Protein AF-A0A2E3FH39-F1 (afdb_monomer_lite)

Radius of gyration: 25.14 Å; chains: 1; bounding box: 3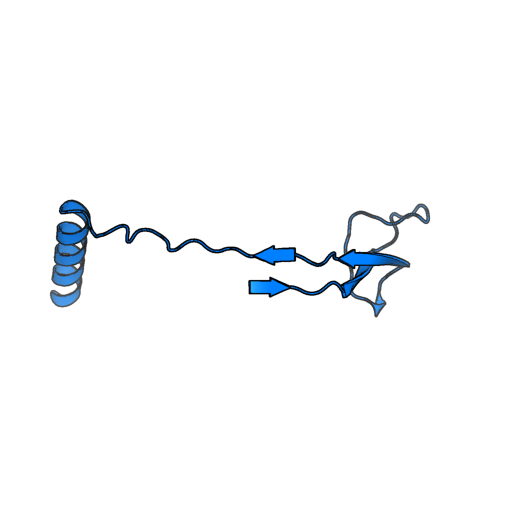5×47×55 Å

Secondary structure (DSSP, 8-state):
-EE--EEEEEEEEE-SSSSEEEEE--GGG-SEEEEEEE--EE---PPPP--PPPHHHHHHHHHHHHHHHT-

Foldseek 3Di:
DKDAKDKDKWFAADPVPLDGDPDGDDPVRGPDIDIDIDHIDDDDDPPDPPPDDDPVNVVVVVVVVVVVVVD

Structure (mmCIF, N/CA/C/O backbone):
data_AF-A0A2E3FH39-F1
#
_entry.id   AF-A0A2E3FH39-F1
#
loop_
_atom_site.group_PDB
_atom_site.id
_atom_site.type_symbol
_atom_site.label_atom_id
_atom_site.label_alt_id
_atom_site.label_comp_id
_atom_site.label_asym_id
_atom_site.label_entity_id
_atom_site.label_seq_id
_atom_site.pdbx_PDB_ins_code
_atom_site.Cartn_x
_atom_site.Cartn_y
_atom_site.Cartn_z
_atom_site.occupancy
_atom_site.B_iso_or_equiv
_atom_site.auth_seq_id
_atom_site.auth_comp_id
_atom_site.auth_asym_id
_atom_site.auth_atom_id
_atom_site.pdbx_PDB_model_num
ATOM 1 N N . ILE A 1 1 ? -12.497 -7.718 5.934 1.00 91.00 1 ILE A N 1
ATOM 2 C CA . ILE A 1 1 ? -12.594 -7.178 4.555 1.00 91.00 1 ILE A CA 1
ATOM 3 C C . ILE A 1 1 ? -12.005 -8.210 3.598 1.00 91.00 1 ILE A C 1
ATOM 5 O O . ILE A 1 1 ? -10.899 -8.675 3.851 1.00 91.00 1 ILE A O 1
ATOM 9 N N . ARG A 1 2 ? -12.746 -8.637 2.566 1.00 94.69 2 ARG A N 1
ATOM 10 C CA . ARG A 1 2 ? -12.253 -9.599 1.562 1.00 94.69 2 ARG A CA 1
ATOM 11 C C . ARG A 1 2 ? -11.682 -8.832 0.375 1.00 94.69 2 ARG A C 1
ATOM 13 O O . ARG A 1 2 ? -12.372 -7.974 -0.164 1.00 94.69 2 ARG A O 1
ATOM 20 N N . ILE A 1 3 ? -10.452 -9.145 -0.011 1.00 95.75 3 ILE A N 1
ATOM 21 C CA . ILE A 1 3 ? -9.777 -8.560 -1.167 1.00 95.75 3 ILE A CA 1
ATOM 22 C C . ILE A 1 3 ? -9.633 -9.662 -2.225 1.00 95.75 3 ILE A C 1
ATOM 24 O O . ILE A 1 3 ? -9.010 -10.685 -1.926 1.00 95.75 3 ILE A O 1
ATOM 28 N N . PRO A 1 4 ? -10.222 -9.505 -3.427 1.00 97.31 4 PRO A N 1
ATOM 29 C CA . PRO A 1 4 ? -10.109 -10.502 -4.485 1.00 97.31 4 PRO A CA 1
ATOM 30 C C . PRO A 1 4 ? -8.707 -10.509 -5.104 1.00 97.31 4 PRO A C 1
ATOM 32 O O . PRO A 1 4 ? -7.946 -9.541 -4.984 1.00 97.31 4 PRO A O 1
ATOM 35 N N . GLU A 1 5 ? -8.391 -11.607 -5.790 1.00 97.44 5 GLU A N 1
ATOM 36 C CA . GLU A 1 5 ? -7.196 -11.703 -6.624 1.00 97.44 5 GLU A CA 1
ATOM 37 C C . GLU A 1 5 ? -7.263 -10.683 -7.763 1.00 97.44 5 GLU A C 1
ATOM 39 O O . GLU A 1 5 ? -8.330 -10.418 -8.323 1.00 97.44 5 GLU A O 1
ATOM 44 N N . ARG A 1 6 ? -6.115 -10.099 -8.104 1.00 97.12 6 ARG A N 1
ATOM 45 C CA . ARG A 1 6 ? -5.987 -9.196 -9.249 1.00 97.12 6 ARG A CA 1
AT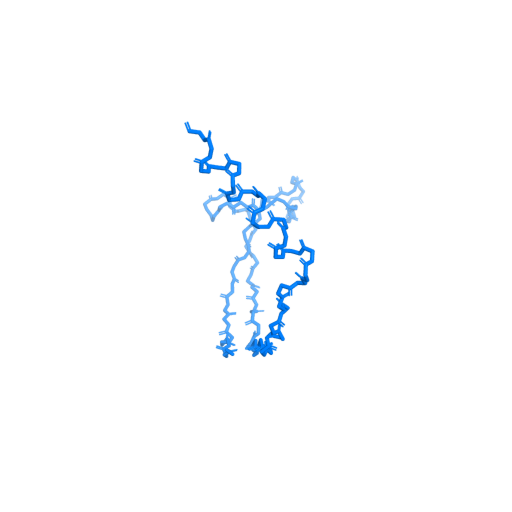OM 46 C C . ARG A 1 6 ? -4.598 -9.272 -9.863 1.00 97.12 6 ARG A C 1
ATOM 48 O O . ARG A 1 6 ? -3.635 -9.655 -9.204 1.00 97.12 6 ARG A O 1
ATOM 55 N N . GLN A 1 7 ? -4.489 -8.844 -11.113 1.00 97.19 7 GLN A N 1
ATOM 56 C CA . GLN A 1 7 ? -3.206 -8.669 -11.787 1.00 97.19 7 GLN A CA 1
ATOM 57 C C . GLN A 1 7 ? -2.723 -7.225 -11.623 1.00 97.19 7 GLN A C 1
ATOM 59 O O . GLN A 1 7 ? -3.517 -6.284 -11.664 1.00 97.19 7 GLN A O 1
ATOM 64 N N . GLY A 1 8 ? -1.421 -7.060 -11.427 1.00 95.44 8 GLY A N 1
ATOM 65 C CA . GLY A 1 8 ? -0.735 -5.776 -11.397 1.00 95.44 8 GLY A CA 1
ATOM 66 C C . GLY A 1 8 ? 0.405 -5.746 -12.406 1.00 95.44 8 GLY A C 1
ATOM 67 O O . GLY A 1 8 ? 0.937 -6.783 -12.802 1.00 95.44 8 GLY A O 1
ATOM 68 N N . GLU A 1 9 ? 0.800 -4.546 -12.809 1.00 97.25 9 GLU A N 1
ATOM 69 C CA . GLU A 1 9 ? 1.966 -4.329 -13.662 1.00 97.25 9 GLU A CA 1
ATOM 70 C C . GLU A 1 9 ? 2.984 -3.473 -12.912 1.00 97.25 9 GLU A C 1
ATOM 72 O O . GLU A 1 9 ? 2.639 -2.464 -12.298 1.00 97.25 9 GLU A O 1
ATOM 77 N N . ILE A 1 10 ? 4.247 -3.890 -12.956 1.00 95.94 10 ILE A N 1
ATOM 78 C CA . ILE A 1 10 ? 5.375 -3.169 -12.379 1.00 95.94 10 ILE A CA 1
ATOM 79 C C . ILE A 1 10 ? 6.208 -2.595 -13.518 1.00 95.94 10 ILE A C 1
ATOM 81 O O . ILE A 1 10 ? 6.774 -3.339 -14.319 1.00 95.94 10 ILE A O 1
ATOM 85 N N . TYR A 1 11 ? 6.315 -1.271 -13.543 1.00 97.62 11 TYR A N 1
ATOM 86 C CA . TYR A 1 11 ? 7.055 -0.512 -14.544 1.00 97.62 11 TYR A CA 1
ATOM 87 C C . TYR A 1 11 ? 8.424 -0.100 -13.999 1.00 97.62 11 TYR A C 1
ATOM 89 O O . TYR A 1 11 ? 8.510 0.596 -12.982 1.00 97.62 11 TYR A O 1
ATOM 97 N N . ARG A 1 12 ? 9.504 -0.527 -14.661 1.00 97.06 12 ARG A N 1
ATOM 98 C CA . ARG A 1 12 ? 10.884 -0.230 -14.248 1.00 97.06 12 ARG A CA 1
ATOM 99 C C . ARG A 1 12 ? 11.710 0.344 -15.393 1.00 97.06 12 ARG A C 1
ATOM 101 O O . ARG A 1 12 ? 11.531 -0.025 -16.555 1.00 97.06 12 ARG A O 1
ATOM 108 N N . ALA A 1 13 ? 12.614 1.253 -15.037 1.00 95.38 13 ALA A N 1
ATOM 109 C CA . ALA A 1 13 ? 13.649 1.731 -15.944 1.00 95.38 13 ALA A CA 1
ATOM 110 C C . ALA A 1 13 ? 14.722 0.652 -16.155 1.00 95.38 13 ALA A C 1
ATOM 112 O O . ALA A 1 13 ? 14.881 -0.252 -15.330 1.00 95.38 13 ALA A O 1
ATOM 113 N N . ASP A 1 14 ? 15.467 0.771 -17.247 1.00 93.62 14 ASP A N 1
ATOM 114 C CA . ASP A 1 14 ? 16.652 -0.047 -17.487 1.00 93.62 14 ASP A CA 1
ATOM 115 C C . ASP A 1 14 ? 17.797 0.354 -16.542 1.00 93.62 14 ASP A C 1
ATOM 117 O O . ASP A 1 14 ? 17.884 1.506 -16.110 1.00 93.62 14 ASP A O 1
ATOM 121 N N . ASN A 1 15 ? 18.671 -0.590 -16.198 1.00 91.69 15 ASN A N 1
ATOM 122 C CA . ASN A 1 15 ? 19.863 -0.336 -15.387 1.00 91.69 15 ASN A CA 1
ATOM 123 C C . ASN A 1 15 ? 21.111 0.041 -16.210 1.00 91.69 15 ASN A C 1
ATOM 125 O O . ASN A 1 15 ? 22.197 0.123 -15.641 1.00 91.69 15 ASN A O 1
ATOM 129 N N . GLY A 1 16 ? 20.971 0.251 -17.520 1.00 88.25 16 GLY A N 1
ATOM 130 C CA . GLY A 1 16 ? 22.065 0.512 -18.457 1.00 88.25 16 GLY A CA 1
ATOM 131 C C . GLY A 1 16 ? 22.705 -0.756 -19.030 1.00 88.25 16 GLY A C 1
ATOM 132 O O . GLY A 1 16 ? 23.525 -0.659 -19.937 1.00 88.25 16 GLY A O 1
ATOM 133 N N . ALA A 1 17 ? 22.329 -1.937 -18.531 1.00 89.56 17 ALA A N 1
ATOM 134 C CA . ALA A 1 17 ? 22.800 -3.241 -18.995 1.00 89.56 17 ALA A CA 1
ATOM 135 C C . ALA A 1 17 ? 21.677 -4.082 -19.633 1.00 89.56 17 ALA A C 1
ATOM 137 O O . ALA A 1 17 ? 21.826 -5.295 -19.783 1.00 89.56 17 ALA A O 1
ATOM 138 N N . GLY A 1 18 ? 20.538 -3.472 -19.980 1.00 86.81 18 GLY A N 1
ATOM 139 C CA . GLY A 1 18 ? 19.402 -4.187 -20.565 1.00 86.81 18 GLY A CA 1
ATOM 140 C C . GLY A 1 18 ? 18.567 -4.962 -19.540 1.00 86.81 18 GLY A C 1
ATOM 141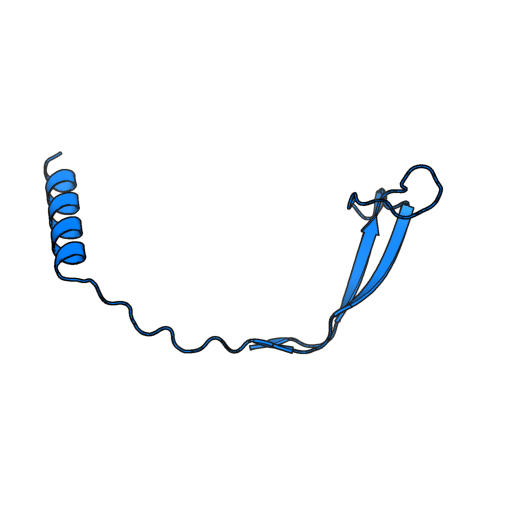 O O . GLY A 1 18 ? 17.733 -5.783 -19.920 1.00 86.81 18 GLY A O 1
ATOM 142 N N . GLN A 1 19 ? 18.802 -4.753 -18.241 1.00 91.62 19 GLN A N 1
ATOM 143 C CA . GLN A 1 19 ? 18.084 -5.421 -17.159 1.00 91.62 19 GLN A CA 1
ATOM 144 C C . GLN A 1 19 ? 17.236 -4.425 -16.359 1.00 91.62 19 GLN A C 1
ATOM 146 O O . GLN A 1 19 ? 17.578 -3.242 -16.261 1.00 91.62 19 GLN A O 1
ATOM 151 N N . PRO A 1 20 ? 16.139 -4.879 -15.725 1.00 91.06 20 PRO A N 1
ATOM 152 C CA . PRO A 1 20 ? 15.314 -4.005 -14.906 1.00 91.06 20 PRO A CA 1
ATOM 153 C C . PRO A 1 20 ? 16.110 -3.457 -13.716 1.00 91.06 20 PRO A C 1
ATOM 155 O O . PRO A 1 20 ? 16.562 -4.202 -12.844 1.00 91.06 20 PRO A O 1
ATOM 158 N N . GLY A 1 21 ? 16.238 -2.134 -13.654 1.00 90.19 21 GLY A N 1
ATOM 159 C CA . GLY A 1 21 ? 16.848 -1.431 -12.533 1.00 90.19 21 GLY A CA 1
ATOM 160 C C . GLY A 1 21 ? 15.950 -1.369 -11.296 1.00 90.19 21 GLY A C 1
ATOM 161 O O . GLY A 1 21 ? 14.815 -1.848 -11.274 1.00 90.19 21 GLY A O 1
ATOM 162 N N . ARG A 1 22 ? 16.457 -0.731 -10.234 1.00 93.38 22 ARG A N 1
ATOM 163 C CA . ARG A 1 22 ? 15.712 -0.524 -8.975 1.00 93.38 22 ARG A CA 1
ATOM 164 C C . ARG A 1 22 ? 14.673 0.601 -9.059 1.00 93.38 22 ARG A C 1
ATOM 166 O O . ARG A 1 22 ? 13.816 0.701 -8.188 1.00 93.38 22 ARG A O 1
ATOM 173 N N . ARG A 1 23 ? 14.762 1.468 -10.072 1.00 94.38 23 ARG A N 1
ATOM 174 C CA . ARG A 1 23 ? 13.920 2.662 -10.194 1.00 94.38 23 ARG A CA 1
ATOM 175 C C . ARG A 1 23 ? 12.581 2.327 -10.851 1.00 94.38 23 ARG A C 1
ATOM 177 O O . ARG A 1 23 ? 12.540 1.909 -12.010 1.00 94.38 23 ARG A O 1
ATOM 184 N N . PHE A 1 24 ? 11.497 2.575 -10.123 1.00 96.75 24 PHE A N 1
ATOM 185 C CA . PHE A 1 24 ? 10.144 2.568 -10.672 1.00 96.75 24 PHE A CA 1
ATOM 186 C C . PHE A 1 24 ? 9.892 3.846 -11.471 1.00 96.75 24 PHE A C 1
ATOM 188 O O . PHE A 1 24 ? 10.350 4.925 -11.094 1.00 96.75 24 PHE A O 1
ATOM 195 N N . VAL A 1 25 ? 9.182 3.716 -12.586 1.00 96.50 25 VAL A N 1
ATOM 196 C CA . VAL A 1 25 ? 8.873 4.829 -13.494 1.00 96.50 25 VAL A CA 1
ATOM 197 C C . VAL A 1 25 ? 7.424 4.755 -13.951 1.00 96.50 25 VAL A C 1
ATOM 199 O O . VAL A 1 25 ? 6.753 3.738 -13.775 1.00 96.50 25 VAL A O 1
ATOM 202 N N . ARG A 1 26 ? 6.923 5.840 -14.544 1.00 96.44 26 ARG A N 1
ATOM 203 C CA . ARG A 1 26 ? 5.592 5.832 -15.159 1.00 96.44 26 ARG A CA 1
ATOM 204 C C . ARG A 1 26 ? 5.560 4.900 -16.374 1.00 96.44 26 ARG A C 1
ATOM 206 O O . ARG A 1 26 ? 6.582 4.672 -17.015 1.00 96.44 26 ARG A O 1
ATOM 213 N N . LYS A 1 27 ? 4.365 4.429 -16.742 1.00 95.56 27 LYS A N 1
ATOM 214 C CA . LYS A 1 27 ? 4.152 3.488 -17.858 1.00 95.56 27 LYS A CA 1
ATOM 215 C C . LYS A 1 27 ? 4.820 3.921 -19.169 1.00 95.56 27 LYS A C 1
ATOM 217 O O . LYS A 1 27 ? 5.403 3.088 -19.848 1.00 95.56 27 LYS A O 1
ATOM 222 N N . SER A 1 28 ? 4.763 5.211 -19.510 1.00 95.06 28 SER A N 1
ATOM 223 C CA . SER A 1 28 ? 5.337 5.737 -20.758 1.00 95.06 28 SER A CA 1
ATOM 224 C C . SER A 1 28 ? 6.871 5.749 -20.794 1.00 95.06 28 SER A C 1
ATOM 226 O O . SER A 1 28 ? 7.441 5.954 -21.854 1.00 95.06 28 SER A O 1
ATOM 228 N N . GLU A 1 29 ? 7.537 5.603 -19.646 1.00 92.88 29 GLU A N 1
ATOM 229 C CA . GLU A 1 29 ? 9.004 5.619 -19.512 1.00 92.88 29 GLU A CA 1
ATOM 230 C C . GLU A 1 29 ? 9.572 4.235 -19.161 1.00 92.88 29 GLU A C 1
ATOM 232 O O . GLU A 1 29 ? 10.768 4.091 -18.909 1.00 92.88 29 GLU A O 1
ATOM 237 N N . ALA A 1 30 ? 8.715 3.216 -19.078 1.00 93.75 30 ALA A N 1
ATOM 238 C CA . ALA A 1 30 ? 9.107 1.882 -18.661 1.00 93.75 30 ALA A CA 1
ATOM 239 C C . ALA A 1 30 ? 9.876 1.172 -19.777 1.00 93.75 30 ALA A C 1
ATOM 241 O O . ALA A 1 30 ? 9.342 0.963 -20.863 1.00 93.75 30 ALA A O 1
ATOM 242 N N . ALA A 1 31 ? 11.101 0.746 -19.479 1.00 94.31 31 ALA A N 1
ATOM 243 C CA . ALA A 1 31 ? 11.847 -0.165 -20.345 1.00 94.31 31 ALA A CA 1
ATOM 244 C C . ALA A 1 31 ? 11.459 -1.627 -20.074 1.00 94.31 31 ALA A C 1
ATOM 246 O O . ALA A 1 31 ? 11.464 -2.457 -20.976 1.00 94.31 31 ALA A O 1
ATOM 247 N N . HIS A 1 32 ? 11.070 -1.932 -18.831 1.00 94.94 32 HIS A N 1
ATOM 248 C CA . HIS A 1 32 ? 10.704 -3.274 -18.391 1.00 94.94 32 HIS A CA 1
ATOM 249 C C . HIS A 1 32 ? 9.334 -3.269 -17.721 1.00 94.94 32 HIS A C 1
ATOM 251 O O . HIS A 1 32 ? 9.077 -2.464 -16.819 1.00 94.94 32 HIS A O 1
ATOM 257 N N . VAL A 1 33 ? 8.472 -4.207 -18.125 1.00 95.75 33 VAL A N 1
ATOM 258 C CA . VAL A 1 33 ? 7.135 -4.401 -17.550 1.00 95.75 33 VAL A CA 1
A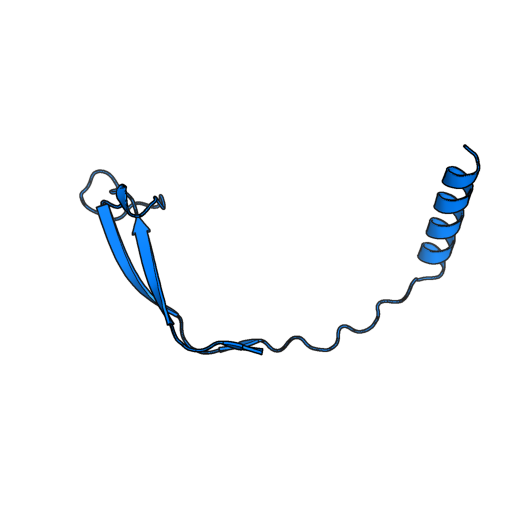TOM 259 C C . VAL A 1 33 ? 7.024 -5.809 -16.987 1.00 95.75 33 VAL A C 1
ATOM 261 O O . VAL A 1 33 ? 7.103 -6.792 -17.719 1.00 95.75 33 VAL A O 1
ATOM 264 N N . THR A 1 34 ? 6.835 -5.920 -15.674 1.00 95.81 34 THR A N 1
ATOM 265 C CA . THR A 1 34 ? 6.631 -7.209 -15.001 1.00 95.81 34 THR A CA 1
ATOM 266 C C . THR A 1 34 ? 5.173 -7.344 -14.590 1.00 95.81 34 THR A C 1
ATOM 268 O O . THR A 1 34 ? 4.684 -6.550 -13.788 1.00 95.81 34 THR A O 1
ATOM 271 N N . LYS A 1 35 ? 4.480 -8.356 -15.120 1.00 96.31 35 LYS A N 1
ATOM 272 C CA . LYS A 1 35 ? 3.135 -8.719 -14.662 1.00 96.31 35 LYS A CA 1
ATOM 273 C C . LYS A 1 35 ? 3.249 -9.526 -13.376 1.00 96.31 35 LYS A C 1
ATOM 275 O O . LYS A 1 35 ? 4.022 -10.479 -13.316 1.00 96.31 35 LYS A O 1
ATOM 280 N N . VAL A 1 36 ? 2.498 -9.131 -12.357 1.00 96.38 36 VAL A N 1
ATOM 281 C CA . VAL A 1 36 ? 2.481 -9.792 -11.052 1.00 96.38 36 VAL A CA 1
ATOM 282 C C . VAL A 1 36 ? 1.053 -10.115 -10.650 1.00 96.38 36 VAL A C 1
ATOM 284 O O . VAL A 1 36 ? 0.147 -9.298 -10.799 1.00 96.38 36 VAL A O 1
ATOM 287 N N . THR A 1 37 ? 0.857 -11.308 -10.106 1.00 97.62 37 THR A N 1
ATOM 288 C CA . THR A 1 37 ? -0.423 -11.710 -9.530 1.00 97.62 37 THR A CA 1
ATOM 289 C C . THR A 1 37 ? -0.447 -11.321 -8.058 1.00 97.62 37 THR A C 1
ATOM 291 O O . THR A 1 37 ? 0.446 -11.685 -7.295 1.00 97.62 37 THR A O 1
ATOM 294 N N . ILE A 1 38 ? -1.460 -10.554 -7.663 1.00 95.88 38 ILE A N 1
ATOM 295 C CA . ILE A 1 38 ? -1.716 -10.175 -6.276 1.00 95.88 38 ILE A CA 1
ATOM 296 C C . ILE A 1 38 ? -2.803 -11.123 -5.759 1.00 95.88 38 ILE A C 1
ATOM 298 O O . ILE A 1 38 ? -3.959 -10.967 -6.165 1.00 95.88 38 ILE A O 1
ATOM 302 N N . PRO A 1 39 ? -2.463 -12.095 -4.894 1.00 96.88 39 PRO A N 1
ATOM 303 C CA . PRO A 1 39 ? -3.397 -13.136 -4.487 1.00 96.88 39 PRO A CA 1
ATOM 304 C C . PRO A 1 39 ? -4.536 -12.585 -3.623 1.00 96.88 39 PRO A C 1
ATOM 306 O O . PRO A 1 39 ? -4.397 -11.580 -2.908 1.00 96.88 39 PRO A O 1
ATOM 309 N N . ALA A 1 40 ? -5.670 -13.285 -3.669 1.00 96.88 40 ALA A N 1
ATOM 310 C CA . ALA A 1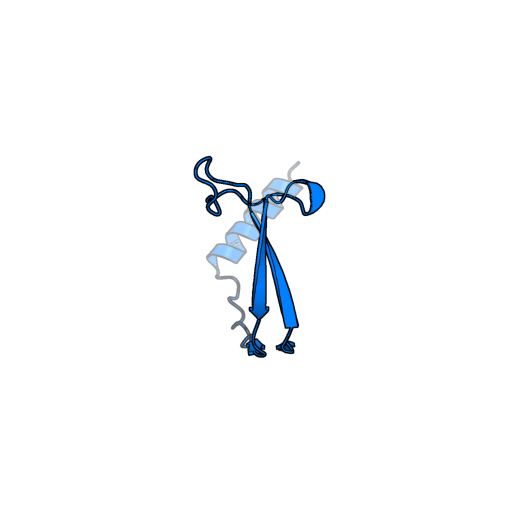 40 ? -6.808 -13.001 -2.807 1.00 96.88 40 ALA A CA 1
ATOM 311 C C . ALA A 1 40 ? -6.423 -13.156 -1.327 1.00 96.88 40 ALA A C 1
ATOM 313 O O . ALA A 1 40 ? -5.742 -14.105 -0.941 1.00 96.88 40 ALA A O 1
ATOM 314 N N . HIS A 1 41 ? -6.880 -12.234 -0.481 1.00 95.88 41 HIS A N 1
ATOM 315 C CA . HIS A 1 41 ? -6.619 -12.284 0.957 1.00 95.88 41 HIS A CA 1
ATOM 316 C C . HIS A 1 41 ? -7.740 -11.625 1.759 1.00 95.88 41 HIS A C 1
ATOM 318 O O . HIS A 1 41 ? -8.566 -10.865 1.247 1.00 95.88 41 HIS A O 1
ATOM 324 N N . VAL A 1 42 ? -7.785 -11.929 3.055 1.00 96.19 42 VAL A N 1
ATOM 325 C CA . VAL A 1 42 ? -8.783 -11.379 3.974 1.00 96.19 42 VAL A CA 1
ATOM 326 C C . VAL A 1 42 ? -8.080 -10.541 5.026 1.00 96.19 42 VAL A C 1
ATOM 328 O O . VAL A 1 42 ? -7.321 -11.058 5.839 1.00 96.19 42 VAL A O 1
ATOM 331 N N . ILE A 1 43 ? -8.379 -9.245 5.045 1.00 92.06 43 ILE A N 1
ATOM 332 C CA . ILE A 1 43 ? -7.929 -8.337 6.097 1.00 92.06 43 ILE A CA 1
ATOM 333 C C . ILE A 1 43 ? -8.875 -8.505 7.290 1.00 92.06 43 ILE A C 1
ATOM 335 O O . ILE A 1 43 ? -10.080 -8.238 7.182 1.00 92.06 43 ILE A O 1
ATOM 339 N N . ARG A 1 44 ? -8.334 -8.951 8.426 1.00 91.88 44 ARG A N 1
ATOM 340 C CA . ARG A 1 44 ? -9.028 -8.999 9.718 1.00 91.88 44 ARG A CA 1
ATOM 341 C C . ARG A 1 44 ? -8.480 -7.879 10.593 1.00 91.88 44 ARG A C 1
ATOM 343 O O . ARG A 1 44 ? -7.351 -7.963 11.057 1.00 91.88 44 ARG A O 1
ATOM 350 N N . ILE A 1 45 ? -9.273 -6.831 10.787 1.00 85.44 45 ILE A N 1
ATOM 351 C CA . ILE A 1 45 ? -8.980 -5.791 11.774 1.00 85.44 45 ILE A CA 1
ATOM 352 C C . ILE A 1 45 ? -9.742 -6.204 13.036 1.00 85.44 45 ILE A C 1
ATOM 354 O O . ILE A 1 45 ? -10.974 -6.189 12.997 1.00 85.44 45 ILE A O 1
ATOM 358 N N . PRO A 1 46 ? -9.066 -6.658 14.107 1.00 87.62 46 PRO A N 1
ATOM 359 C CA . PRO A 1 46 ? -9.751 -6.910 15.366 1.00 87.62 46 PRO A CA 1
ATOM 360 C C . PRO A 1 46 ? -10.283 -5.587 15.918 1.00 87.62 46 PRO A C 1
ATOM 362 O O . PRO A 1 46 ? -9.720 -4.525 15.636 1.00 87.62 46 PRO A O 1
ATOM 365 N N . ALA A 1 47 ? -11.342 -5.651 16.726 1.00 84.00 47 ALA A N 1
ATOM 366 C CA . ALA A 1 47 ? -11.738 -4.502 17.526 1.00 84.00 47 ALA A CA 1
ATOM 367 C C . ALA A 1 47 ? -10.514 -4.061 18.337 1.00 84.00 47 ALA A C 1
ATOM 369 O O . ALA A 1 47 ? -9.952 -4.848 19.103 1.00 84.00 47 ALA A O 1
ATOM 370 N N . ARG A 1 48 ? -10.044 -2.834 18.103 1.00 79.56 48 ARG A N 1
ATOM 371 C CA . ARG A 1 48 ? -9.025 -2.239 18.963 1.00 79.56 48 ARG A CA 1
ATOM 372 C C . ARG A 1 48 ? -9.672 -2.111 20.346 1.00 79.56 48 ARG A C 1
ATOM 374 O O . ARG A 1 48 ? -10.764 -1.542 20.408 1.00 79.56 48 ARG A O 1
ATOM 381 N N . PRO A 1 49 ? -9.065 -2.632 21.427 1.00 81.50 49 PRO A N 1
ATOM 382 C CA . PRO A 1 49 ? -9.470 -2.230 22.764 1.00 81.50 49 PRO A CA 1
ATOM 383 C C . PRO A 1 49 ? -9.440 -0.707 22.813 1.00 81.50 49 PRO A C 1
ATOM 385 O O . PRO A 1 49 ? -8.505 -0.098 22.284 1.00 81.50 49 PRO A O 1
ATOM 388 N N . PHE A 1 50 ? -10.469 -0.096 23.389 1.00 75.50 50 PHE A N 1
ATOM 389 C CA . PHE A 1 50 ? -10.418 1.328 23.661 1.00 75.50 50 PHE A CA 1
ATOM 390 C C . PHE A 1 50 ? -9.281 1.541 24.659 1.00 75.50 50 PHE A C 1
ATOM 392 O O . PHE A 1 50 ? -9.375 1.124 25.813 1.00 75.50 50 PHE A O 1
ATOM 399 N N . VAL A 1 51 ? -8.172 2.105 24.184 1.00 71.62 51 VAL A N 1
ATOM 400 C CA . VAL A 1 51 ? -7.146 2.655 25.062 1.00 71.62 51 VAL A CA 1
ATOM 401 C C . VAL A 1 51 ? -7.791 3.927 25.590 1.00 71.62 51 VAL A C 1
ATOM 403 O O . VAL A 1 51 ? -7.847 4.927 24.879 1.00 71.62 51 VAL A O 1
ATOM 406 N N . GLY A 1 52 ? -8.459 3.817 26.739 1.00 78.62 52 GLY A N 1
ATOM 407 C CA . GLY A 1 52 ? -9.070 4.965 27.395 1.00 78.62 52 GLY A CA 1
ATOM 408 C C . GLY A 1 52 ? -8.025 6.015 27.746 1.00 78.62 52 GLY A C 1
ATOM 409 O O . GLY A 1 52 ? -6.825 5.779 27.614 1.00 78.62 52 GLY A O 1
ATOM 410 N N . LEU A 1 53 ? -8.493 7.170 28.200 1.00 82.88 53 LEU A N 1
ATOM 411 C CA . LEU A 1 53 ? -7.606 8.158 28.793 1.00 82.88 53 LEU A CA 1
ATOM 412 C C . LEU A 1 53 ? -7.141 7.622 30.148 1.00 82.88 53 LEU A C 1
ATOM 414 O O . LEU A 1 53 ? -7.938 7.091 30.924 1.00 82.88 53 LEU A O 1
ATOM 418 N N . THR A 1 54 ? -5.843 7.706 30.412 1.00 85.75 54 THR A N 1
ATOM 419 C CA . THR A 1 54 ? -5.345 7.591 31.781 1.00 85.75 54 THR A CA 1
ATOM 420 C C . THR A 1 54 ? -5.680 8.875 32.540 1.00 85.75 54 THR A C 1
ATOM 422 O O . THR A 1 54 ? -5.907 9.917 31.928 1.00 85.75 54 THR A O 1
ATOM 425 N N . GLU A 1 55 ? -5.661 8.841 33.874 1.00 84.50 55 GLU A N 1
ATOM 426 C CA . GLU A 1 55 ? -5.852 10.059 34.682 1.00 84.50 55 GLU A CA 1
ATOM 427 C C . GLU A 1 55 ? -4.851 11.169 34.305 1.00 84.50 55 GLU A C 1
ATOM 429 O O . GLU A 1 55 ? -5.192 12.349 34.334 1.00 84.50 55 GLU A O 1
ATOM 434 N N . GLY A 1 56 ? -3.628 10.798 33.900 1.00 87.38 56 GLY A N 1
ATOM 435 C CA . GLY A 1 56 ? -2.622 11.747 33.417 1.00 87.38 56 GLY A CA 1
ATOM 436 C C . GLY A 1 56 ? -2.982 12.376 32.069 1.00 87.38 56 GLY A C 1
ATOM 437 O O . GLY A 1 56 ? -2.760 13.570 31.879 1.00 87.38 56 GLY A O 1
ATOM 438 N N . ASP A 1 57 ? -3.589 11.609 31.157 1.00 88.19 57 ASP A N 1
ATOM 439 C CA . ASP A 1 57 ? -4.072 12.142 29.877 1.00 88.19 57 ASP A CA 1
ATOM 440 C C . ASP A 1 57 ? -5.243 13.111 30.095 1.00 88.19 57 ASP A C 1
ATOM 442 O O . ASP A 1 57 ? -5.311 14.158 29.454 1.00 88.19 57 ASP A O 1
ATOM 446 N N . GLU A 1 58 ? -6.150 12.795 31.025 1.00 92.06 58 GLU A N 1
ATOM 447 C CA . GLU A 1 58 ? -7.267 13.679 31.381 1.00 92.06 58 GLU A CA 1
ATOM 448 C C . GLU A 1 58 ? -6.777 15.008 31.966 1.00 92.06 58 GLU A C 1
ATOM 450 O O . GLU A 1 58 ? -7.283 16.069 31.598 1.00 92.06 58 GLU A O 1
ATOM 455 N N . GLN A 1 59 ? -5.769 14.965 32.842 1.00 92.69 59 GLN A N 1
ATOM 456 C CA . GLN A 1 59 ? -5.158 16.167 33.411 1.00 92.69 59 GLN A CA 1
ATOM 457 C C . GLN A 1 59 ? -4.481 17.021 32.338 1.00 92.69 59 GLN A C 1
ATOM 459 O O . GLN A 1 59 ? -4.763 18.216 32.270 1.00 92.69 59 GLN A O 1
ATOM 464 N N . GLY A 1 60 ? -3.676 16.411 31.462 1.00 93.12 60 GLY A N 1
ATOM 465 C CA . GLY A 1 60 ? -3.019 17.126 30.366 1.00 93.12 60 GLY A CA 1
ATOM 466 C C . GLY A 1 60 ? -4.018 17.806 29.426 1.00 93.12 60 GLY A C 1
ATOM 467 O O . GLY A 1 60 ? -3.875 18.984 29.121 1.00 93.12 60 GLY A O 1
ATOM 468 N N . ILE A 1 61 ? -5.103 17.114 29.053 1.00 93.56 61 ILE A N 1
ATOM 469 C CA . ILE A 1 61 ? -6.166 17.693 28.212 1.00 93.56 61 ILE A CA 1
ATOM 470 C C . ILE A 1 61 ? -6.824 18.903 28.892 1.00 93.56 61 ILE A C 1
ATOM 472 O O . ILE A 1 61 ? -7.143 19.890 28.228 1.00 93.56 61 ILE A O 1
ATOM 476 N N . LEU A 1 62 ? -7.059 18.838 30.206 1.00 94.69 62 LEU A N 1
ATOM 477 C CA . LEU A 1 62 ? -7.659 19.944 30.954 1.00 94.69 62 LEU A CA 1
ATOM 478 C C . LEU A 1 62 ? -6.710 21.138 31.099 1.00 94.69 62 LEU A C 1
ATOM 480 O O . LEU A 1 62 ? -7.179 22.275 31.079 1.00 94.69 62 LEU A O 1
ATOM 484 N N . GLU A 1 63 ? -5.412 20.896 31.263 1.00 94.56 63 GLU A N 1
ATOM 485 C CA . GLU A 1 63 ? -4.387 21.943 31.296 1.00 94.56 63 GLU A CA 1
ATOM 486 C C . GLU A 1 63 ? -4.279 22.639 29.938 1.00 94.56 63 GLU A C 1
ATOM 488 O O . GLU A 1 63 ? -4.487 23.849 29.868 1.00 94.56 63 GLU A O 1
ATOM 493 N N . ASP A 1 64 ? -4.126 21.874 28.856 1.00 94.56 64 ASP A N 1
ATOM 494 C CA . ASP A 1 64 ? -4.081 22.401 27.487 1.00 94.56 64 ASP A CA 1
ATOM 495 C C . ASP A 1 64 ? -5.341 23.220 27.147 1.00 94.56 64 ASP A C 1
ATOM 497 O O . ASP A 1 64 ? -5.272 24.281 26.520 1.00 94.56 64 ASP A O 1
ATOM 501 N N . ALA A 1 65 ? -6.517 22.752 27.582 1.00 93.44 65 ALA A N 1
ATOM 502 C CA . ALA A 1 65 ? -7.778 23.458 27.369 1.00 93.44 65 ALA A CA 1
ATOM 503 C C . ALA A 1 65 ? -7.858 24.776 28.155 1.00 93.44 65 ALA A C 1
ATOM 505 O O . ALA A 1 65 ? -8.399 25.760 27.643 1.00 93.44 65 ALA A O 1
ATOM 506 N N . ARG A 1 66 ? -7.342 24.812 29.390 1.00 92.12 66 ARG A N 1
ATOM 507 C CA . ARG A 1 66 ? -7.276 26.042 30.196 1.00 92.12 66 ARG A CA 1
ATOM 508 C C . ARG A 1 66 ? -6.328 27.050 29.570 1.00 92.12 66 ARG A C 1
ATOM 510 O O . ARG A 1 66 ? -6.712 28.209 29.443 1.00 92.12 66 ARG A O 1
ATOM 517 N N . ASP A 1 67 ? -5.155 26.600 29.139 1.00 93.50 67 ASP A N 1
ATOM 518 C CA . ASP A 1 67 ? -4.173 27.445 28.467 1.00 93.50 67 ASP A CA 1
ATOM 519 C C . ASP A 1 67 ? -4.775 28.052 27.194 1.00 93.50 67 ASP A C 1
ATOM 521 O O . ASP A 1 67 ? -4.715 29.268 27.004 1.00 93.50 67 ASP A O 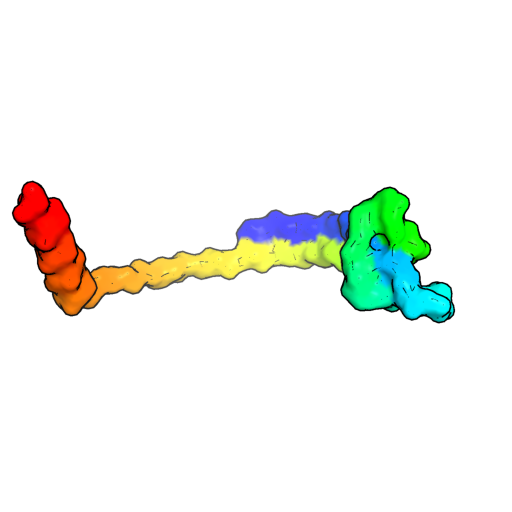1
ATOM 525 N N . TRP A 1 68 ? -5.465 27.245 26.379 1.00 91.44 68 TRP A N 1
ATOM 526 C CA . TRP A 1 68 ? -6.144 27.722 25.171 1.00 91.44 68 TRP A CA 1
ATOM 527 C C . TRP A 1 68 ? -7.258 28.743 25.453 1.00 91.44 68 TRP A C 1
ATOM 529 O O . TRP A 1 68 ? -7.364 29.737 24.740 1.00 91.44 68 TRP A O 1
ATOM 539 N N . LEU A 1 69 ? -8.082 28.517 26.484 1.00 92.94 69 LEU A N 1
ATOM 540 C CA . LEU A 1 69 ? -9.172 29.424 26.878 1.00 92.94 69 LEU A CA 1
ATOM 541 C C . LEU A 1 69 ? -8.695 30.702 27.584 1.00 92.94 69 LEU A C 1
ATOM 543 O O . LEU A 1 69 ? -9.494 31.616 27.775 1.00 92.94 69 LEU A O 1
ATOM 547 N N . SER A 1 70 ? -7.438 30.741 28.027 1.00 82.50 70 SER A N 1
ATOM 548 C CA . SER A 1 70 ? -6.845 31.888 28.724 1.00 82.50 70 SER A CA 1
ATOM 549 C C . SER A 1 70 ? -6.190 32.925 27.796 1.00 82.50 70 SER A C 1
ATOM 551 O O . SER A 1 70 ? -5.644 33.915 28.290 1.00 82.50 70 SER A O 1
ATOM 553 N N . LEU A 1 71 ? -6.275 32.715 26.474 1.00 56.25 71 LEU A N 1
ATOM 554 C CA . LEU A 1 71 ? -6.016 33.713 25.422 1.00 56.25 71 LEU A CA 1
ATOM 555 C C . LEU A 1 71 ? -7.186 34.696 25.274 1.00 56.25 71 LEU A C 1
ATOM 557 O O . LEU A 1 71 ? -6.897 35.885 25.005 1.00 56.25 71 LEU A O 1
#

pLDDT: mean 91.46, std 6.98, range [56.25, 97.62]

Sequence (71 aa):
IRIPERQGEIYRADNGAGQPGRRFVRKSEAAHVTKVTIPAHVIRIPARPFVGLTEGDEQGILEDARDWLSL